Protein AF-A0A7C1CAB8-F1 (afdb_monomer)

Structure (mmCIF, N/CA/C/O backbone):
data_AF-A0A7C1CAB8-F1
#
_entry.id   AF-A0A7C1CAB8-F1
#
loop_
_atom_site.group_PDB
_atom_site.id
_atom_site.type_symbol
_atom_site.label_atom_id
_atom_site.label_alt_id
_atom_site.label_comp_id
_atom_site.label_asym_id
_atom_site.label_entity_id
_atom_site.label_seq_id
_atom_site.pdbx_PDB_ins_code
_atom_site.Cartn_x
_atom_site.Cartn_y
_atom_site.Cartn_z
_atom_site.occupancy
_atom_site.B_iso_or_equiv
_atom_site.auth_seq_id
_atom_site.auth_comp_id
_atom_site.auth_asym_id
_atom_site.auth_atom_id
_atom_site.pdbx_PDB_model_num
ATOM 1 N N . ALA A 1 1 ? 2.918 -17.318 -2.483 1.00 76.25 1 ALA A N 1
ATOM 2 C CA . ALA A 1 1 ? 2.617 -16.860 -1.116 1.00 76.25 1 ALA A CA 1
ATOM 3 C C . ALA A 1 1 ? 1.820 -17.955 -0.439 1.00 76.25 1 ALA A C 1
ATOM 5 O O . ALA A 1 1 ? 0.889 -18.451 -1.062 1.00 76.25 1 ALA A O 1
ATOM 6 N N . ASP A 1 2 ? 2.195 -18.333 0.778 1.00 92.19 2 ASP A N 1
ATOM 7 C CA . ASP A 1 2 ? 1.541 -19.419 1.521 1.00 92.19 2 ASP A CA 1
ATOM 8 C C . ASP A 1 2 ? 0.184 -18.994 2.106 1.00 92.19 2 ASP A C 1
ATOM 10 O O . ASP A 1 2 ? -0.717 -19.813 2.256 1.00 92.19 2 ASP A O 1
ATOM 14 N N . ILE A 1 3 ? 0.007 -17.696 2.385 1.00 90.94 3 ILE A N 1
ATOM 15 C CA . ILE A 1 3 ? -1.253 -17.092 2.837 1.00 90.94 3 ILE A CA 1
ATOM 16 C C . ILE A 1 3 ? -1.539 -15.852 1.986 1.00 90.94 3 ILE A C 1
ATOM 18 O O . ILE A 1 3 ? -0.637 -15.063 1.696 1.00 90.94 3 ILE A O 1
ATOM 22 N N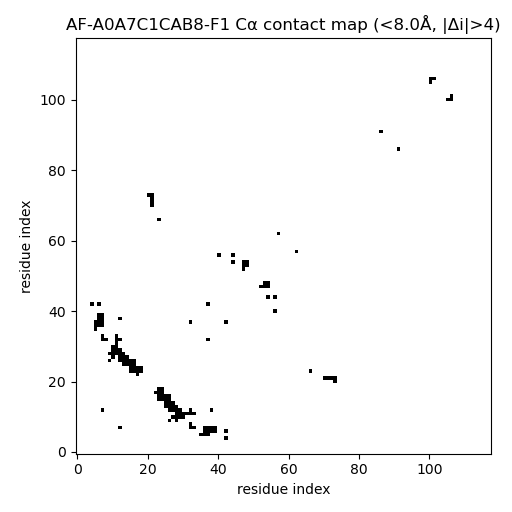 . VAL A 1 4 ? -2.805 -15.670 1.608 1.00 91.75 4 VAL A N 1
ATOM 23 C CA . VAL A 1 4 ? -3.285 -14.502 0.860 1.00 91.75 4 VAL A CA 1
ATOM 24 C C . VAL A 1 4 ? -4.345 -13.780 1.686 1.00 91.75 4 VAL A C 1
ATOM 26 O O . VAL A 1 4 ? -5.338 -14.380 2.090 1.00 91.75 4 VAL A O 1
ATOM 29 N N . LEU A 1 5 ? -4.134 -12.484 1.927 1.00 91.81 5 LEU A N 1
ATOM 30 C CA . LEU A 1 5 ? -5.070 -11.614 2.640 1.00 91.81 5 LEU A CA 1
ATOM 31 C C . LEU A 1 5 ? -5.627 -10.577 1.652 1.00 91.81 5 LEU A C 1
ATOM 33 O O . LEU A 1 5 ? -4.844 -9.777 1.136 1.00 91.81 5 LEU A O 1
ATOM 37 N N . PRO A 1 6 ? -6.941 -10.578 1.359 1.00 91.56 6 PRO A N 1
ATOM 38 C CA . PRO A 1 6 ? -7.520 -9.672 0.374 1.00 91.56 6 PRO A CA 1
ATOM 39 C C . PRO A 1 6 ? -7.509 -8.231 0.892 1.00 91.56 6 PRO A C 1
ATOM 41 O O . PRO A 1 6 ? -8.126 -7.920 1.918 1.00 91.56 6 PRO A O 1
ATOM 44 N N . SER A 1 7 ? -6.806 -7.354 0.177 1.00 92.19 7 SER A N 1
ATOM 45 C CA . SER A 1 7 ? -6.700 -5.933 0.497 1.00 92.19 7 SER A CA 1
ATOM 46 C C . SER A 1 7 ? -7.484 -5.062 -0.478 1.00 92.19 7 SER A C 1
ATOM 48 O O . SER A 1 7 ? -7.720 -5.430 -1.627 1.00 92.19 7 SER A O 1
ATOM 50 N N . THR A 1 8 ? -7.902 -3.893 0.001 1.00 91.38 8 THR A N 1
ATOM 51 C CA . THR A 1 8 ? -8.582 -2.892 -0.822 1.00 91.38 8 THR A CA 1
ATOM 52 C C . THR A 1 8 ? -7.634 -2.204 -1.804 1.00 91.38 8 THR A C 1
ATOM 54 O O . THR A 1 8 ? -6.479 -1.899 -1.491 1.00 91.38 8 THR A O 1
ATOM 57 N N . SER A 1 9 ? -8.156 -1.897 -2.987 1.00 89.44 9 SER A N 1
ATOM 58 C CA . SER A 1 9 ? -7.518 -1.056 -3.996 1.00 89.44 9 SER A CA 1
ATOM 59 C C . SER A 1 9 ? -7.541 0.427 -3.608 1.00 89.44 9 SER A C 1
ATOM 61 O O . SER A 1 9 ? -8.282 0.863 -2.722 1.00 89.44 9 SER A O 1
ATOM 63 N N . SER A 1 10 ? -6.764 1.242 -4.328 1.00 86.50 10 SER A N 1
ATOM 64 C CA . SER A 1 10 ? -6.674 2.695 -4.120 1.00 86.50 10 SER A CA 1
ATOM 65 C C . SER A 1 10 ? -8.003 3.443 -4.275 1.00 86.50 10 SER A C 1
ATOM 67 O O . SER A 1 10 ? -8.115 4.565 -3.792 1.00 86.50 10 SER A O 1
ATOM 69 N N . TYR A 1 11 ? -8.994 2.849 -4.945 1.00 88.44 11 TYR A N 1
ATOM 70 C CA . TYR A 1 11 ? -10.321 3.443 -5.134 1.00 88.44 11 TYR A CA 1
ATOM 71 C C . TYR A 1 11 ? -11.310 3.051 -4.030 1.00 88.44 11 TYR A C 1
ATOM 73 O O . TYR A 1 11 ? -12.294 3.752 -3.801 1.00 88.44 11 TYR A O 1
ATOM 81 N N . GLU A 1 12 ? -11.036 1.949 -3.332 1.00 89.38 12 GLU A N 1
ATOM 82 C CA . GLU A 1 12 ? -11.882 1.389 -2.272 1.00 89.38 12 GLU A CA 1
ATOM 83 C C . GLU A 1 12 ? -11.491 1.891 -0.877 1.00 89.38 12 GLU A C 1
ATOM 85 O O . GLU A 1 12 ? -12.247 1.745 0.084 1.00 89.38 12 GLU A O 1
ATOM 90 N N . THR A 1 13 ? -10.304 2.491 -0.742 1.00 88.44 13 THR A N 1
ATOM 91 C CA . THR A 1 13 ? -9.782 2.981 0.535 1.00 88.44 13 THR A CA 1
ATOM 92 C C . THR A 1 13 ? -9.586 4.490 0.539 1.00 88.44 13 THR A C 1
ATOM 94 O O . THR A 1 13 ? -9.021 5.073 -0.382 1.00 88.44 13 THR A O 1
ATOM 97 N N . GLY A 1 14 ? -9.981 5.122 1.644 1.00 87.38 14 GLY A N 1
ATOM 98 C CA . GLY A 1 14 ? -9.521 6.466 1.983 1.00 87.38 14 GLY A CA 1
ATOM 99 C C . GLY A 1 14 ? -8.128 6.402 2.611 1.00 87.38 14 GLY A C 1
ATOM 100 O O . GLY A 1 14 ? -7.826 5.475 3.367 1.00 87.38 14 GLY A O 1
ATOM 101 N N . GLY A 1 15 ? -7.264 7.370 2.308 1.00 85.38 15 GLY A N 1
ATOM 102 C CA . GLY A 1 15 ? -5.885 7.353 2.797 1.00 85.38 15 GLY A CA 1
ATOM 103 C C . GLY A 1 15 ? -5.085 8.604 2.466 1.00 85.38 15 GLY A C 1
ATOM 104 O O . GLY A 1 15 ? -5.614 9.609 1.998 1.00 85.38 15 GLY A O 1
ATOM 105 N N . THR A 1 16 ? -3.783 8.552 2.718 1.00 85.62 16 THR A N 1
ATOM 106 C CA . THR A 1 16 ? -2.850 9.623 2.357 1.00 85.62 16 THR A CA 1
ATOM 107 C C . THR A 1 16 ? -1.706 9.058 1.536 1.00 85.62 16 THR A C 1
ATOM 109 O O . THR A 1 16 ? -1.116 8.054 1.926 1.00 85.62 16 THR A O 1
ATOM 112 N N . VAL A 1 17 ? -1.373 9.722 0.434 1.00 86.50 17 VAL A N 1
ATOM 113 C CA . VAL A 1 17 ? -0.266 9.359 -0.458 1.00 86.50 17 VAL A CA 1
ATOM 114 C C . VAL A 1 17 ? 0.641 10.565 -0.640 1.00 86.50 17 VAL A C 1
ATOM 116 O O . VAL A 1 17 ? 0.176 11.703 -0.693 1.00 86.50 17 VAL A O 1
ATOM 119 N N . VAL A 1 18 ? 1.943 10.319 -0.737 1.00 83.38 18 VAL A N 1
ATOM 120 C CA . VAL A 1 18 ? 2.932 11.350 -1.053 1.00 83.38 18 VAL A CA 1
ATOM 121 C C . VAL A 1 18 ? 3.199 11.323 -2.557 1.00 83.38 18 VAL A C 1
ATOM 123 O O . VAL A 1 18 ? 3.529 10.285 -3.121 1.00 83.38 18 VAL A O 1
ATOM 126 N N . ASP A 1 19 ? 3.002 12.463 -3.214 1.00 81.75 19 ASP A N 1
ATOM 127 C CA . ASP A 1 19 ? 3.282 12.664 -4.638 1.00 81.75 19 ASP A CA 1
ATOM 128 C C . ASP A 1 19 ? 4.793 12.621 -4.915 1.00 81.75 19 ASP A C 1
ATOM 130 O O . ASP A 1 19 ? 5.598 12.853 -4.014 1.00 81.75 19 ASP A O 1
ATOM 134 N N . TYR A 1 20 ? 5.198 12.470 -6.177 1.00 79.00 20 TYR A N 1
ATOM 135 C CA . TYR A 1 20 ? 6.619 12.504 -6.570 1.00 79.00 20 TYR A CA 1
ATOM 136 C C . TYR A 1 20 ? 7.330 13.820 -6.194 1.00 79.00 20 TYR A C 1
ATOM 138 O O . TYR A 1 20 ? 8.547 13.861 -6.058 1.00 79.00 20 TYR A O 1
ATOM 146 N N . LYS A 1 21 ? 6.566 14.902 -5.992 1.00 75.81 21 LYS A N 1
ATOM 147 C CA . LYS A 1 21 ? 7.045 16.202 -5.482 1.00 75.81 21 LYS A CA 1
ATOM 148 C C . LYS A 1 21 ? 7.089 16.293 -3.949 1.00 75.81 21 LYS A C 1
ATOM 150 O O . LYS A 1 21 ? 7.096 17.395 -3.413 1.00 75.81 21 LYS A O 1
ATOM 155 N N . GLY A 1 22 ? 6.960 15.178 -3.233 1.00 73.44 22 GLY A N 1
ATOM 156 C CA . GLY A 1 22 ? 6.896 15.169 -1.768 1.00 73.44 22 GLY A CA 1
ATOM 157 C C . GLY A 1 22 ? 5.617 15.783 -1.181 1.00 73.44 22 GLY A C 1
ATOM 158 O O . GLY A 1 22 ? 5.550 16.054 0.015 1.00 73.44 22 GLY A O 1
ATOM 159 N N . ARG A 1 23 ? 4.582 16.034 -1.996 1.00 81.12 23 ARG A N 1
ATOM 160 C CA . ARG A 1 23 ? 3.331 16.663 -1.535 1.00 81.12 23 ARG A CA 1
ATOM 161 C C . ARG A 1 23 ? 2.374 15.618 -0.980 1.00 81.12 23 ARG A C 1
ATOM 163 O O . ARG A 1 23 ? 2.068 14.651 -1.672 1.00 81.12 23 ARG A O 1
ATOM 170 N N . LEU A 1 24 ? 1.840 15.854 0.215 1.00 82.44 24 LEU A N 1
ATOM 171 C CA . LEU A 1 24 ? 0.815 14.995 0.803 1.00 82.44 24 LEU A CA 1
ATOM 172 C C . LEU A 1 24 ? -0.536 15.224 0.112 1.00 82.44 24 LEU A C 1
ATOM 174 O O . LEU A 1 24 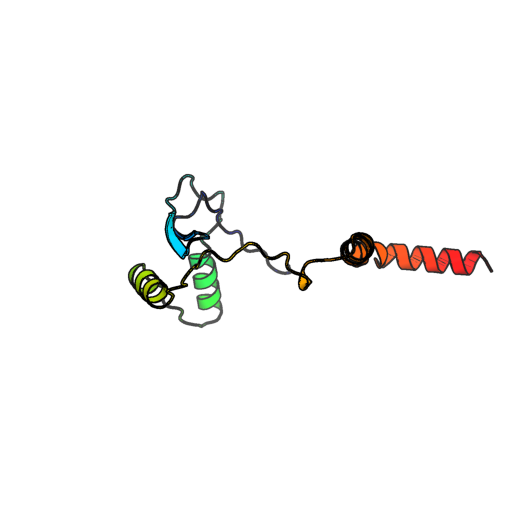? -1.078 16.328 0.140 1.00 82.44 24 LEU A O 1
ATOM 178 N N . LYS A 1 25 ? -1.091 14.171 -0.483 1.00 85.94 25 LYS A N 1
ATOM 179 C CA . LYS A 1 25 ? -2.439 14.134 -1.051 1.00 85.94 25 LYS A CA 1
ATOM 180 C C . LYS A 1 25 ? -3.316 13.218 -0.211 1.00 85.94 25 LYS A C 1
ATOM 182 O O . LYS A 1 25 ? -2.861 12.188 0.285 1.00 85.94 25 LYS A O 1
ATOM 187 N N . ARG A 1 26 ? -4.583 13.594 -0.064 1.00 86.19 26 ARG A N 1
ATOM 188 C CA . ARG A 1 26 ? -5.602 12.763 0.571 1.00 86.19 26 ARG A CA 1
ATOM 189 C C . ARG A 1 26 ? -6.400 12.053 -0.517 1.00 86.19 26 ARG A C 1
ATOM 191 O O . ARG A 1 26 ? -6.839 12.693 -1.467 1.00 86.19 26 ARG A O 1
ATOM 198 N N . LEU A 1 27 ? -6.532 10.743 -0.376 1.00 87.19 27 LEU A N 1
ATOM 199 C CA . LEU A 1 27 ? -7.392 9.902 -1.190 1.00 87.19 27 LEU A CA 1
ATOM 200 C C . LEU A 1 27 ? -8.727 9.753 -0.470 1.00 87.19 27 LEU A C 1
ATOM 202 O O . LEU A 1 27 ? -8.756 9.435 0.722 1.00 87.19 27 LEU A O 1
ATOM 206 N N . GLU A 1 28 ? -9.806 9.988 -1.202 1.00 88.50 28 GLU A N 1
ATOM 207 C CA . GLU A 1 28 ? -11.163 9.695 -0.760 1.00 88.50 28 GLU A CA 1
ATOM 208 C C . GLU A 1 28 ? -11.628 8.392 -1.404 1.00 88.50 28 GLU A C 1
ATOM 210 O O . GLU A 1 28 ? -11.232 8.058 -2.523 1.00 88.50 28 GLU A O 1
ATOM 215 N N . ARG A 1 29 ? -12.466 7.656 -0.677 1.00 90.56 29 ARG A N 1
ATOM 216 C CA . ARG A 1 29 ? -13.045 6.409 -1.169 1.00 90.56 29 ARG A CA 1
ATOM 217 C C . ARG A 1 29 ? -14.045 6.719 -2.284 1.00 90.56 29 ARG A C 1
ATOM 219 O O . ARG A 1 29 ? -14.979 7.485 -2.064 1.00 90.56 29 ARG A O 1
ATOM 226 N N . ALA A 1 30 ? -13.852 6.109 -3.449 1.00 90.44 30 ALA A N 1
ATOM 227 C CA . ALA A 1 30 ? -14.704 6.290 -4.623 1.00 90.44 30 ALA A CA 1
ATOM 228 C C . ALA A 1 30 ? -15.705 5.140 -4.810 1.00 90.44 30 ALA A C 1
ATOM 230 O O . ALA A 1 30 ? -16.828 5.372 -5.248 1.00 90.44 30 ALA A O 1
ATOM 231 N N . ILE A 1 31 ? -15.306 3.914 -4.467 1.00 91.50 31 ILE A N 1
ATOM 232 C CA . ILE A 1 31 ? -16.141 2.708 -4.542 1.00 91.50 31 ILE A CA 1
ATOM 233 C C . ILE A 1 31 ? -16.104 1.955 -3.212 1.00 91.50 31 ILE A C 1
ATOM 235 O O . ILE A 1 31 ? -15.185 2.135 -2.413 1.00 91.50 31 ILE A O 1
ATOM 239 N N . GLU A 1 32 ? -17.110 1.126 -2.947 1.00 88.62 32 GLU A N 1
ATOM 240 C CA . GLU A 1 32 ? -17.086 0.264 -1.765 1.00 88.62 32 GLU A CA 1
ATOM 241 C C . GLU A 1 32 ? -16.129 -0.921 -1.975 1.00 88.62 32 GLU A C 1
ATOM 243 O O . GLU A 1 32 ? -16.050 -1.435 -3.093 1.00 88.62 32 GLU A O 1
ATOM 248 N N . PRO A 1 33 ? -15.420 -1.368 -0.921 1.00 88.00 33 PRO A N 1
ATOM 249 C CA . PRO A 1 33 ? -14.595 -2.569 -0.958 1.00 88.00 33 PRO A CA 1
ATOM 250 C C . PRO A 1 33 ? -15.345 -3.779 -1.506 1.00 88.00 33 PRO A C 1
ATOM 252 O O . PRO A 1 33 ? -16.422 -4.128 -1.018 1.00 88.00 33 PRO A O 1
ATOM 255 N N . ILE A 1 34 ? -14.755 -4.453 -2.489 1.00 88.31 34 ILE A N 1
ATOM 256 C CA . ILE A 1 34 ? -15.358 -5.650 -3.058 1.00 88.31 34 ILE A CA 1
ATOM 257 C C . ILE A 1 34 ? -15.191 -6.855 -2.118 1.00 88.31 34 ILE A C 1
ATOM 259 O O . ILE A 1 34 ? -14.091 -7.192 -1.660 1.00 88.31 34 ILE A O 1
ATOM 263 N N . GLY A 1 35 ? -16.305 -7.530 -1.831 1.00 87.19 35 GLY A N 1
ATOM 264 C CA . GLY A 1 35 ? -16.336 -8.740 -1.008 1.00 87.19 35 GLY A CA 1
ATOM 265 C C . GLY A 1 35 ? -15.909 -8.508 0.447 1.00 87.19 35 GLY A C 1
ATOM 266 O O . GLY A 1 35 ? -16.390 -7.598 1.113 1.00 87.19 35 GLY A O 1
ATOM 267 N N . GLY A 1 36 ? -15.023 -9.371 0.955 1.00 84.25 36 GLY A N 1
ATOM 268 C CA . GLY A 1 36 ? -14.486 -9.314 2.324 1.00 84.25 36 GLY A CA 1
ATOM 269 C C . GLY A 1 36 ? -13.167 -8.546 2.457 1.00 84.25 36 GLY A C 1
ATOM 270 O O . GLY A 1 36 ? -12.461 -8.726 3.453 1.00 84.25 36 GLY A O 1
ATOM 271 N N . SER A 1 37 ? -12.802 -7.754 1.446 1.00 89.25 37 SER A N 1
ATOM 272 C CA . SER A 1 37 ? -11.523 -7.043 1.392 1.00 89.25 37 SER A CA 1
ATOM 273 C C . SER A 1 37 ? -11.452 -5.967 2.469 1.00 89.25 37 SER A C 1
ATOM 275 O O . SER A 1 37 ? -12.390 -5.192 2.662 1.00 89.25 37 SER A O 1
ATOM 277 N N . LYS A 1 38 ? -10.324 -5.906 3.177 1.00 89.56 38 LYS A N 1
ATOM 278 C CA . LYS A 1 38 ? -10.103 -4.938 4.261 1.00 89.56 38 LYS A CA 1
ATOM 279 C C . LYS A 1 38 ? -9.019 -3.943 3.891 1.00 89.56 38 LYS A C 1
ATOM 281 O O . LYS A 1 38 ? -8.171 -4.204 3.037 1.00 89.56 38 LYS A O 1
ATOM 286 N N . THR A 1 39 ? -9.014 -2.798 4.565 1.00 89.31 39 THR A N 1
ATOM 287 C CA . THR A 1 39 ? -7.916 -1.846 4.384 1.00 89.31 39 THR A CA 1
ATOM 288 C C . THR A 1 39 ? -6.614 -2.435 4.917 1.00 89.31 39 THR A C 1
ATOM 290 O O . THR A 1 39 ? -6.604 -3.154 5.917 1.00 89.31 39 THR A O 1
ATOM 293 N N . HIS A 1 40 ? -5.485 -2.092 4.293 1.00 89.31 40 HIS A N 1
ATOM 294 C CA . HIS A 1 40 ? -4.161 -2.560 4.727 1.00 89.31 40 HIS A CA 1
ATOM 295 C C . HIS A 1 40 ? -3.924 -2.338 6.231 1.00 89.31 40 HIS A C 1
ATOM 297 O O . HIS A 1 40 ? -3.392 -3.203 6.922 1.00 89.31 40 HIS A O 1
ATOM 303 N N . ARG A 1 41 ? -4.393 -1.204 6.766 1.00 85.19 41 ARG A N 1
ATOM 304 C CA . ARG A 1 41 ? -4.290 -0.878 8.193 1.00 85.19 41 ARG A CA 1
ATOM 305 C C . ARG A 1 41 ? -5.070 -1.851 9.079 1.00 85.19 41 ARG A C 1
ATOM 307 O O . ARG A 1 41 ? -4.588 -2.229 10.141 1.00 85.19 41 ARG A O 1
ATOM 314 N N . GLU A 1 42 ? -6.270 -2.245 8.669 1.00 87.62 42 GLU A N 1
ATOM 315 C CA . GLU A 1 42 ? -7.100 -3.198 9.412 1.00 87.62 42 GLU A CA 1
ATOM 316 C C . GLU A 1 42 ? -6.547 -4.616 9.341 1.00 87.62 42 GLU A C 1
ATOM 318 O O . GLU A 1 42 ? -6.580 -5.319 10.349 1.00 87.62 42 GLU A O 1
ATOM 323 N N . ILE A 1 43 ? -6.006 -5.013 8.185 1.00 90.56 43 ILE A N 1
ATOM 324 C CA . ILE A 1 43 ? -5.334 -6.305 8.015 1.00 90.56 43 ILE A CA 1
ATOM 325 C C . ILE A 1 43 ? -4.150 -6.390 8.975 1.00 90.56 43 ILE A C 1
ATOM 327 O O . ILE A 1 43 ? -4.081 -7.313 9.781 1.00 90.56 43 ILE A O 1
ATOM 331 N N . LEU A 1 44 ? -3.265 -5.390 8.963 1.00 89.44 44 LEU A N 1
ATOM 332 C CA . LEU A 1 44 ? -2.098 -5.366 9.847 1.00 89.44 44 LEU A CA 1
ATOM 333 C C . LEU A 1 44 ? -2.489 -5.307 11.326 1.00 89.44 44 LEU A C 1
ATOM 335 O O . LEU A 1 44 ? -1.866 -5.973 12.144 1.00 89.44 44 LEU A O 1
ATOM 339 N N . LYS A 1 45 ? -3.552 -4.573 11.677 1.00 88.38 45 LYS A N 1
ATOM 340 C CA . LYS A 1 45 ? -4.087 -4.565 13.046 1.00 88.38 45 LYS A CA 1
ATOM 341 C C . LYS A 1 45 ? -4.585 -5.950 13.468 1.00 88.38 45 LYS A C 1
ATOM 343 O O . LYS A 1 45 ? -4.325 -6.368 14.591 1.00 88.38 45 LYS A O 1
ATOM 348 N N . ALA A 1 46 ? -5.325 -6.637 12.598 1.00 89.25 46 ALA A N 1
ATOM 349 C CA . ALA A 1 46 ? -5.842 -7.971 12.880 1.00 89.25 46 ALA A CA 1
ATOM 350 C C . ALA A 1 46 ? -4.698 -8.976 13.052 1.00 89.25 46 ALA A C 1
ATOM 352 O O . ALA A 1 46 ? -4.682 -9.708 14.033 1.00 89.25 46 ALA A O 1
ATOM 353 N N . VAL A 1 47 ? -3.700 -8.933 12.166 1.00 90.50 47 VAL A N 1
ATOM 354 C CA . VAL A 1 47 ? -2.498 -9.770 12.270 1.00 90.50 47 VAL A CA 1
ATOM 355 C C . VAL A 1 47 ? -1.741 -9.481 13.567 1.00 90.50 47 VAL A C 1
ATOM 357 O O . VAL A 1 47 ? -1.439 -10.407 14.309 1.00 90.50 47 VAL A O 1
ATOM 360 N N . ALA A 1 48 ? -1.496 -8.210 13.898 1.00 89.56 48 ALA A N 1
ATOM 361 C CA . ALA A 1 48 ? -0.802 -7.841 15.132 1.00 89.56 48 ALA A CA 1
ATOM 362 C C . ALA A 1 48 ? -1.545 -8.328 16.387 1.00 89.56 48 ALA A C 1
ATOM 364 O O . ALA A 1 48 ? -0.916 -8.824 17.322 1.00 89.56 48 ALA A O 1
ATOM 365 N N . LYS A 1 49 ? -2.884 -8.252 16.380 1.00 88.94 49 LYS A N 1
ATOM 366 C CA . LYS A 1 49 ? -3.729 -8.778 17.457 1.00 88.94 49 LYS A CA 1
ATOM 367 C C . LYS A 1 49 ? -3.562 -10.291 17.625 1.00 88.94 49 LYS A C 1
ATOM 369 O O . LYS A 1 49 ? -3.379 -10.736 18.753 1.00 88.94 49 LYS A O 1
ATOM 374 N N . GLU A 1 50 ? -3.595 -11.057 16.536 1.00 90.19 50 GLU A N 1
ATOM 375 C CA . GLU A 1 50 ? -3.380 -12.514 16.577 1.00 90.19 50 GLU A CA 1
ATOM 376 C C . GLU A 1 50 ? -1.950 -12.877 17.003 1.00 90.19 50 GLU A C 1
ATOM 378 O O . GLU A 1 50 ? -1.732 -13.867 17.693 1.00 90.19 50 GLU A O 1
ATOM 383 N N . MET A 1 51 ? -0.969 -12.033 16.677 1.00 89.56 51 MET A N 1
ATOM 384 C CA . MET A 1 51 ? 0.418 -12.176 17.133 1.00 89.56 51 MET A CA 1
ATOM 385 C C . MET A 1 51 ? 0.640 -11.731 18.590 1.00 89.56 51 MET A C 1
ATOM 387 O O . MET A 1 51 ? 1.777 -11.726 19.060 1.00 89.56 51 MET A O 1
ATOM 391 N N . GLY A 1 52 ? -0.403 -11.295 19.306 1.00 88.19 52 GLY A N 1
ATOM 392 C CA . GLY A 1 52 ? -0.295 -10.806 20.685 1.00 88.19 52 GLY A CA 1
ATOM 393 C C . GLY A 1 52 ? 0.450 -9.473 20.828 1.00 88.19 52 GLY A C 1
ATOM 394 O O . GLY A 1 52 ? 0.773 -9.060 21.940 1.00 88.19 52 GLY A O 1
ATOM 395 N N . THR A 1 53 ? 0.721 -8.775 19.722 1.00 80.00 53 THR A N 1
ATOM 396 C CA . THR A 1 53 ? 1.376 -7.465 19.730 1.00 80.00 53 THR A CA 1
ATOM 397 C C . THR A 1 53 ? 0.302 -6.379 19.714 1.00 80.00 53 THR A C 1
ATOM 399 O O . THR A 1 53 ? -0.402 -6.185 18.723 1.00 80.00 53 THR A O 1
ATOM 402 N N . GLY A 1 54 ? 0.148 -5.661 20.829 1.00 69.56 54 GLY A N 1
ATOM 403 C CA . GLY A 1 54 ? -0.790 -4.542 20.945 1.00 69.56 54 GLY A CA 1
ATOM 404 C C . GLY A 1 54 ? -0.354 -3.361 20.080 1.00 69.56 54 GLY A C 1
ATOM 405 O O . GLY A 1 54 ? 0.382 -2.494 20.539 1.00 69.56 54 GLY A O 1
ATOM 406 N N . MET A 1 55 ? -0.780 -3.334 18.817 1.00 71.75 55 MET A N 1
ATOM 407 C CA . MET A 1 55 ? -0.461 -2.242 17.900 1.00 71.75 55 MET A CA 1
ATOM 408 C C . MET A 1 55 ? -1.563 -1.180 17.944 1.00 71.75 55 MET A C 1
ATOM 410 O O . MET A 1 55 ? -2.692 -1.407 17.496 1.00 71.75 55 MET A O 1
ATOM 414 N N . GLU A 1 56 ? -1.227 -0.009 18.482 1.00 72.19 56 GLU A N 1
ATOM 415 C CA . GLU A 1 56 ? -2.121 1.143 18.470 1.00 72.19 56 GLU A CA 1
ATOM 416 C C . GLU A 1 56 ? -2.318 1.661 17.045 1.00 72.19 56 GLU A C 1
ATOM 418 O O . GLU A 1 56 ? -1.396 1.744 16.228 1.00 72.19 56 GLU A O 1
ATOM 423 N N . VAL A 1 57 ? -3.562 2.006 16.725 1.00 68.56 57 VAL A N 1
ATOM 424 C CA . VAL A 1 57 ? -3.916 2.449 15.380 1.00 68.56 57 VAL A CA 1
ATOM 425 C C . VAL A 1 57 ? -3.467 3.895 15.199 1.00 68.56 57 VAL A C 1
ATOM 427 O O . VAL A 1 57 ? -4.023 4.798 15.825 1.00 68.56 57 VAL A O 1
ATOM 430 N N . ALA A 1 58 ? -2.516 4.119 14.288 1.00 69.88 58 ALA A N 1
ATOM 431 C CA . ALA A 1 58 ? -2.053 5.459 13.940 1.00 69.88 58 ALA A CA 1
ATOM 432 C C . ALA A 1 58 ? -3.232 6.371 13.552 1.00 69.88 58 ALA A C 1
ATOM 434 O O . ALA A 1 58 ? -4.063 6.030 12.693 1.00 69.88 58 ALA A O 1
ATOM 435 N N . LYS A 1 59 ? -3.303 7.538 14.199 1.00 74.81 59 LYS A N 1
ATOM 436 C CA . LYS A 1 59 ? -4.292 8.582 13.927 1.00 74.81 59 LYS A CA 1
ATOM 437 C C . LYS A 1 59 ? -3.782 9.494 12.814 1.00 74.81 59 LYS A C 1
ATOM 439 O O . LYS A 1 59 ? -2.588 9.605 12.552 1.00 74.81 59 LYS A O 1
ATOM 444 N N . THR A 1 60 ? -4.688 10.236 12.185 1.00 68.75 60 THR A N 1
ATOM 445 C CA . THR A 1 60 ? -4.339 11.260 11.181 1.00 68.75 60 THR A CA 1
ATOM 446 C C . THR A 1 60 ? -3.379 12.328 11.719 1.00 68.75 60 THR A C 1
ATOM 448 O O . THR A 1 60 ? -2.605 12.897 10.951 1.00 68.75 60 THR A O 1
ATOM 451 N N . ALA A 1 61 ? -3.389 12.587 13.030 1.00 70.44 61 ALA A N 1
ATOM 452 C CA . ALA A 1 61 ? -2.423 13.467 13.687 1.00 70.44 61 ALA A CA 1
ATOM 453 C C . ALA A 1 61 ? -0.991 12.901 13.659 1.00 70.44 61 ALA A C 1
ATOM 455 O O . ALA A 1 61 ? -0.043 13.655 13.439 1.00 70.44 61 ALA A O 1
ATOM 456 N N . ASP A 1 62 ? -0.837 11.585 13.810 1.00 74.06 62 ASP A N 1
ATOM 457 C CA . ASP A 1 62 ? 0.464 10.909 13.784 1.00 74.06 62 ASP A CA 1
ATOM 458 C C . ASP A 1 62 ? 1.046 10.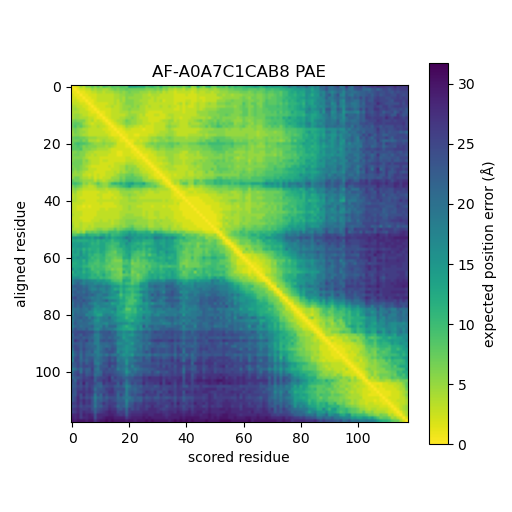919 12.369 1.00 74.06 62 ASP A C 1
ATOM 460 O O . ASP A 1 62 ? 2.233 11.177 12.186 1.00 74.06 62 ASP A O 1
ATOM 464 N N . VAL A 1 63 ? 0.185 10.774 11.355 1.00 72.38 63 VAL A N 1
ATOM 465 C CA . VAL A 1 63 ? 0.571 10.925 9.943 1.00 72.38 63 VAL A CA 1
ATOM 466 C C . VAL A 1 63 ? 1.084 12.338 9.666 1.00 72.38 63 VAL A C 1
ATOM 468 O O . VAL A 1 63 ? 2.133 12.499 9.051 1.00 72.38 63 VAL A O 1
ATOM 471 N N . LYS A 1 64 ? 0.398 13.383 10.154 1.00 71.31 64 LYS A N 1
ATOM 472 C CA . LYS A 1 64 ? 0.868 14.771 9.993 1.00 71.31 64 LYS A CA 1
ATOM 473 C C . LYS A 1 64 ? 2.217 15.008 10.675 1.00 71.31 64 LYS A C 1
ATOM 475 O O . LYS A 1 64 ? 3.071 15.664 10.084 1.00 71.31 64 LYS A O 1
A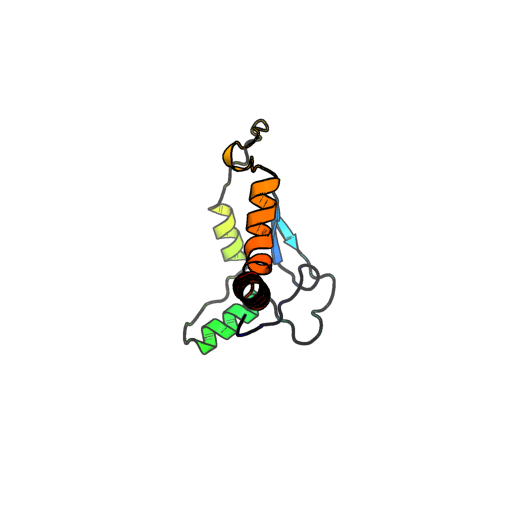TOM 480 N N . LYS A 1 65 ? 2.424 14.460 11.879 1.00 75.88 65 LYS A N 1
ATOM 481 C CA . LYS A 1 65 ? 3.717 14.523 12.579 1.00 75.88 65 LYS A CA 1
ATOM 482 C C . LYS A 1 65 ? 4.819 13.827 11.778 1.00 75.88 65 LYS A C 1
ATOM 484 O O . LYS A 1 65 ? 5.858 14.438 11.539 1.00 75.88 65 LYS A O 1
ATOM 489 N N . ALA A 1 66 ? 4.569 12.612 11.293 1.00 73.31 66 ALA A N 1
ATOM 490 C CA . ALA A 1 66 ? 5.522 11.865 10.473 1.00 73.31 66 ALA A CA 1
ATOM 491 C C . ALA A 1 66 ? 5.887 12.618 9.182 1.00 73.31 66 ALA A C 1
ATOM 493 O O . ALA A 1 66 ? 7.061 12.755 8.857 1.00 73.31 66 ALA A O 1
ATOM 494 N N . VAL A 1 67 ? 4.896 13.195 8.496 1.00 69.56 67 VAL A N 1
ATOM 495 C CA . VAL A 1 67 ? 5.113 14.001 7.283 1.00 69.56 67 VAL A CA 1
ATOM 496 C C . VAL A 1 67 ? 5.897 15.278 7.587 1.00 69.56 67 VAL A C 1
ATOM 498 O O . VAL A 1 67 ? 6.779 15.645 6.818 1.00 69.56 67 VAL A O 1
ATOM 501 N N . SER A 1 68 ? 5.630 15.948 8.713 1.00 67.38 68 SER A N 1
ATOM 502 C CA . SER A 1 68 ? 6.383 17.149 9.101 1.00 67.38 68 SER A CA 1
ATOM 503 C C . SER A 1 68 ? 7.857 16.865 9.412 1.00 67.38 68 SER A C 1
ATOM 505 O O . SER A 1 68 ? 8.700 17.722 9.157 1.00 67.38 68 SER A O 1
ATOM 507 N N . GLY A 1 69 ? 8.170 15.659 9.901 1.00 67.50 69 GLY A N 1
ATOM 508 C CA . GLY A 1 69 ? 9.544 15.194 10.096 1.00 67.50 69 GLY A CA 1
ATOM 509 C C . GLY A 1 69 ? 10.239 14.777 8.796 1.00 67.50 69 GLY A C 1
ATOM 510 O O . GLY A 1 69 ? 11.463 14.794 8.727 1.00 67.50 69 GLY A O 1
ATOM 511 N N . PHE A 1 70 ? 9.476 14.454 7.749 1.00 63.28 70 PHE A N 1
ATOM 512 C CA . PHE A 1 70 ? 9.984 13.969 6.467 1.00 63.28 70 PHE A CA 1
ATOM 513 C C . PHE A 1 70 ? 9.934 15.071 5.397 1.00 63.28 70 PHE A C 1
ATOM 515 O O . PHE A 1 70 ? 9.220 14.987 4.396 1.00 63.28 70 PHE A O 1
ATOM 522 N N . ARG A 1 71 ? 10.696 16.151 5.605 1.00 59.62 71 ARG A N 1
ATOM 523 C CA . ARG A 1 71 ? 10.927 17.164 4.565 1.00 59.62 71 ARG A CA 1
ATOM 524 C C . ARG A 1 71 ? 11.959 16.647 3.566 1.00 59.62 71 ARG A C 1
ATOM 526 O O . ARG A 1 71 ? 13.151 16.892 3.707 1.00 59.62 71 ARG A O 1
ATOM 533 N N . VAL A 1 72 ? 11.493 15.940 2.540 1.00 65.06 72 VAL A N 1
ATOM 534 C CA . VAL A 1 72 ? 12.318 15.666 1.359 1.00 65.06 72 VAL A CA 1
ATOM 535 C C . VAL A 1 72 ? 12.390 16.956 0.550 1.00 65.06 72 VAL A C 1
ATOM 537 O O . VAL A 1 72 ? 11.401 17.366 -0.057 1.00 65.06 72 VAL A O 1
ATOM 540 N N . GLU A 1 73 ? 13.549 17.615 0.544 1.00 61.22 73 GLU A N 1
ATOM 541 C CA . GLU A 1 73 ? 13.835 18.643 -0.455 1.00 61.22 73 GLU A CA 1
ATOM 542 C C . GLU A 1 73 ? 13.921 17.960 -1.823 1.00 61.22 73 GLU A C 1
ATOM 544 O O . GLU A 1 73 ? 14.983 17.509 -2.249 1.00 61.22 73 GLU A O 1
ATOM 549 N N . THR A 1 74 ? 12.797 17.857 -2.532 1.00 61.00 74 THR A N 1
ATOM 550 C CA . THR A 1 74 ? 12.813 17.475 -3.945 1.00 61.00 74 THR A CA 1
ATOM 551 C C . THR A 1 74 ? 13.389 18.645 -4.735 1.00 61.00 74 THR A C 1
ATOM 553 O O . THR A 1 74 ? 12.651 19.475 -5.268 1.00 61.00 74 THR A O 1
ATOM 556 N N . ARG A 1 75 ? 14.719 18.762 -4.764 1.00 66.06 75 ARG A N 1
ATOM 557 C CA . ARG A 1 75 ? 15.401 19.647 -5.705 1.00 66.06 75 ARG A CA 1
ATOM 558 C C . ARG A 1 75 ? 15.226 19.044 -7.088 1.00 66.06 75 ARG A C 1
ATOM 560 O O . ARG A 1 75 ? 15.486 17.859 -7.283 1.00 66.06 75 ARG A O 1
ATOM 567 N N . ALA A 1 76 ? 14.760 19.850 -8.034 1.00 67.81 76 ALA A N 1
ATOM 568 C CA . ALA A 1 76 ? 14.815 19.469 -9.433 1.00 67.81 76 ALA A CA 1
ATOM 569 C C . ALA A 1 76 ? 16.298 19.324 -9.798 1.00 67.81 76 ALA A C 1
ATOM 571 O O . ALA A 1 76 ? 17.018 20.317 -9.882 1.00 67.81 76 ALA A O 1
ATOM 572 N N . SER A 1 77 ? 16.772 18.088 -9.910 1.00 69.25 77 SER A N 1
ATOM 573 C CA . SER A 1 77 ? 18.085 17.787 -10.458 1.00 69.25 77 SER A CA 1
ATOM 574 C C . SER A 1 77 ? 17.970 17.639 -11.968 1.00 69.25 77 SER A C 1
ATOM 576 O O . SER A 1 77 ? 16.932 17.233 -12.497 1.00 69.25 77 SER A O 1
ATOM 578 N N . GLU A 1 78 ? 19.045 17.972 -12.675 1.00 82.25 78 GLU A N 1
ATOM 579 C CA . GLU A 1 78 ? 19.159 17.619 -14.084 1.00 82.25 78 GLU A CA 1
ATOM 580 C C . GLU A 1 78 ? 19.019 16.106 -14.233 1.00 82.25 78 GLU A C 1
ATOM 582 O O . GLU A 1 78 ? 19.590 15.330 -13.455 1.00 82.25 78 GLU A O 1
ATOM 587 N N . PHE A 1 79 ? 18.250 15.686 -15.235 1.00 81.00 79 PHE A N 1
ATOM 588 C CA . PHE A 1 79 ? 18.144 14.280 -15.574 1.00 81.00 79 PHE A CA 1
ATOM 589 C C . PHE A 1 79 ? 19.536 13.757 -15.938 1.00 81.00 79 PHE A C 1
ATOM 591 O O . PHE A 1 79 ? 20.112 14.138 -16.955 1.00 81.00 79 PHE A O 1
ATOM 598 N N . ARG A 1 80 ? 20.077 12.872 -15.101 1.00 82.12 80 ARG A N 1
ATOM 599 C CA . ARG A 1 80 ? 21.292 12.116 -15.395 1.00 82.12 80 ARG A CA 1
ATOM 600 C C . ARG A 1 80 ? 20.890 10.679 -15.639 1.00 82.12 80 ARG A C 1
ATOM 602 O O . ARG A 1 80 ? 20.247 10.065 -14.783 1.00 82.12 80 ARG A O 1
ATOM 609 N N . LYS A 1 81 ? 21.260 10.152 -16.808 1.00 80.69 81 LYS A N 1
ATOM 610 C CA . LYS A 1 81 ? 21.102 8.728 -17.084 1.00 80.69 81 LYS A CA 1
ATOM 611 C C . LYS A 1 81 ? 21.855 7.971 -15.992 1.00 80.69 81 LYS A C 1
ATOM 613 O O . LYS A 1 81 ? 23.032 8.213 -15.747 1.00 80.69 81 LYS A O 1
ATOM 618 N N . ARG A 1 82 ? 21.125 7.124 -15.279 1.00 81.06 82 ARG A N 1
ATOM 619 C CA . ARG A 1 82 ? 21.667 6.302 -14.207 1.00 81.06 82 ARG A CA 1
ATOM 620 C C . ARG A 1 82 ? 22.427 5.146 -14.829 1.00 81.06 82 ARG A C 1
ATOM 622 O O . ARG A 1 82 ? 21.801 4.250 -15.383 1.00 81.06 82 ARG A O 1
ATOM 629 N N . GLU A 1 83 ? 23.754 5.207 -14.764 1.00 83.00 83 GLU A N 1
ATOM 630 C CA . GLU A 1 83 ? 24.658 4.180 -15.301 1.00 83.00 83 GLU A CA 1
ATOM 631 C C . GLU A 1 83 ? 24.381 2.797 -14.686 1.00 83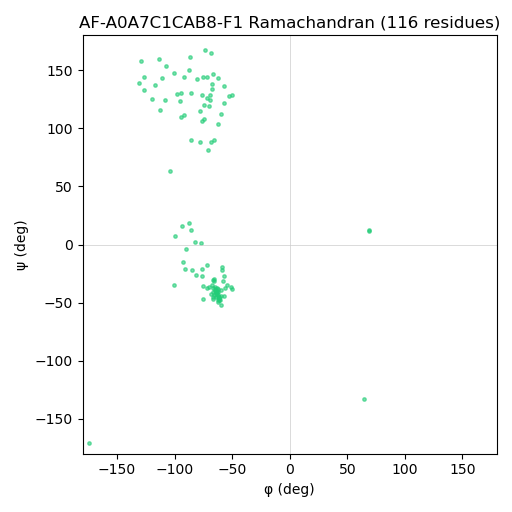.00 83 GLU A C 1
ATOM 633 O O . GLU A 1 83 ? 24.472 1.781 -15.363 1.00 83.00 83 GLU A O 1
ATOM 638 N N . ASP A 1 84 ? 23.926 2.756 -13.433 1.00 78.50 84 ASP A N 1
ATOM 639 C CA . ASP A 1 84 ? 23.548 1.534 -12.718 1.00 78.50 84 ASP A CA 1
ATOM 640 C C . ASP A 1 84 ? 22.240 0.891 -13.212 1.00 78.50 84 ASP A C 1
ATOM 642 O O . ASP A 1 84 ? 21.984 -0.281 -12.953 1.00 78.50 84 ASP A O 1
ATOM 646 N N . LEU A 1 85 ? 21.413 1.645 -13.940 1.00 73.62 85 LEU A N 1
ATOM 647 C CA . LEU A 1 85 ? 20.190 1.150 -14.576 1.00 73.62 85 LEU A CA 1
ATOM 648 C C . LEU A 1 85 ? 20.400 0.851 -16.067 1.00 73.62 85 LEU A C 1
ATOM 650 O O . LEU A 1 85 ? 19.439 0.559 -16.780 1.00 73.62 85 LEU A O 1
ATOM 654 N N . ILE A 1 86 ? 21.640 0.928 -16.558 1.00 78.31 86 ILE A N 1
ATOM 655 C CA . ILE A 1 86 ? 21.992 0.539 -17.923 1.00 78.31 86 ILE A CA 1
ATOM 656 C C . ILE A 1 86 ? 22.270 -0.960 -17.932 1.00 78.31 86 ILE A C 1
ATOM 658 O O . ILE A 1 86 ? 23.395 -1.410 -17.748 1.00 78.31 86 ILE A O 1
ATOM 662 N N . PHE A 1 87 ? 21.225 -1.744 -18.163 1.00 77.62 87 PHE A N 1
ATOM 663 C CA . PHE A 1 87 ? 21.350 -3.176 -18.408 1.00 77.62 87 PHE A CA 1
ATOM 664 C C . PHE A 1 87 ? 21.468 -3.454 -19.908 1.00 77.62 87 PHE A C 1
ATOM 666 O O . PHE A 1 87 ? 20.827 -2.802 -20.738 1.00 77.62 87 PHE A O 1
ATOM 673 N N . LYS A 1 88 ? 22.266 -4.461 -20.270 1.00 82.75 88 LYS A N 1
ATOM 674 C CA . LYS A 1 88 ? 22.226 -5.019 -21.622 1.00 82.75 88 LYS A CA 1
ATOM 675 C C . LYS A 1 88 ? 20.925 -5.819 -21.767 1.00 82.75 88 LYS A C 1
ATOM 677 O O . LYS A 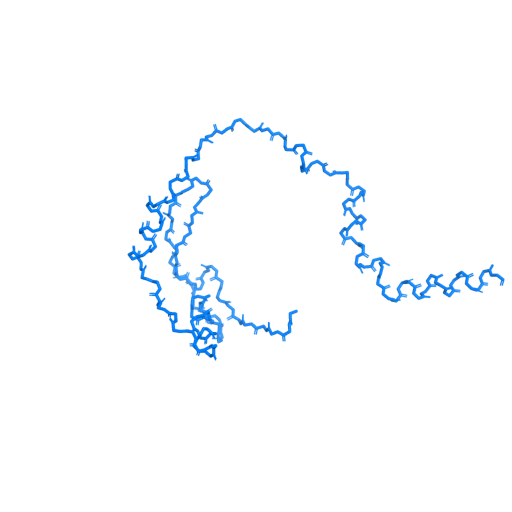1 88 ? 20.688 -6.716 -20.958 1.00 82.75 88 LYS A O 1
ATOM 682 N N . PRO A 1 89 ? 20.088 -5.549 -22.785 1.00 80.69 89 PRO A N 1
ATOM 683 C CA . PRO A 1 89 ? 18.800 -6.226 -22.940 1.00 80.69 89 PRO A CA 1
ATOM 684 C C . PRO A 1 89 ? 18.890 -7.758 -22.953 1.00 80.69 89 PRO A C 1
ATOM 686 O O . PRO A 1 89 ? 18.007 -8.415 -22.412 1.00 80.69 89 PRO A O 1
ATOM 689 N N . GLY A 1 90 ? 19.966 -8.324 -23.516 1.00 80.81 90 GLY A N 1
ATOM 690 C CA . GLY A 1 90 ? 20.195 -9.773 -23.532 1.00 80.81 90 GLY A CA 1
ATOM 691 C C . GLY A 1 90 ? 20.341 -10.377 -22.132 1.00 80.81 90 GLY A C 1
ATOM 692 O O . GLY A 1 90 ? 19.617 -11.308 -21.797 1.00 80.81 90 GLY A O 1
ATOM 693 N N . GLU A 1 91 ? 21.194 -9.790 -21.289 1.00 80.81 91 GLU A N 1
ATOM 694 C CA . GLU A 1 91 ? 21.423 -10.243 -19.905 1.00 80.81 91 GLU A CA 1
ATOM 695 C C . GLU A 1 91 ? 20.159 -10.076 -19.044 1.00 80.81 91 GLU A C 1
ATOM 697 O O . GLU A 1 91 ? 19.824 -10.925 -18.215 1.00 80.81 91 GLU A O 1
ATOM 702 N N . PHE A 1 92 ? 19.396 -9.003 -19.278 1.00 82.00 92 PHE A N 1
ATOM 703 C CA . PHE A 1 92 ? 18.119 -8.801 -18.599 1.00 82.00 92 PHE A CA 1
ATOM 704 C C . PHE A 1 92 ? 17.084 -9.855 -19.004 1.00 82.00 92 PHE A C 1
ATOM 706 O O . PHE A 1 92 ? 16.460 -10.450 -18.131 1.00 82.00 92 PHE A O 1
ATOM 713 N N . MET A 1 93 ? 16.922 -10.129 -20.303 1.00 81.25 93 MET A N 1
ATOM 714 C CA . MET A 1 93 ? 15.987 -11.154 -20.777 1.00 81.25 93 MET A CA 1
ATOM 715 C C . MET A 1 93 ? 16.359 -12.547 -20.271 1.00 81.25 93 MET A C 1
ATOM 717 O O . MET A 1 93 ? 15.473 -13.318 -19.912 1.00 81.25 93 MET A O 1
ATOM 721 N N . GLU A 1 94 ? 17.649 -12.868 -20.207 1.00 80.06 94 GLU A N 1
ATOM 722 C CA . GLU A 1 94 ? 18.122 -14.136 -19.658 1.00 80.06 94 GLU A CA 1
ATOM 723 C C . GLU A 1 94 ? 17.848 -14.235 -18.153 1.00 80.06 94 GLU A C 1
ATOM 725 O O . GLU A 1 94 ? 17.297 -15.236 -17.702 1.00 80.06 94 GLU A O 1
ATOM 730 N N . SER A 1 95 ? 18.122 -13.181 -17.374 1.00 82.06 95 SER A N 1
ATOM 731 C CA . SER A 1 95 ? 17.836 -13.183 -15.932 1.00 82.06 95 SER A CA 1
ATOM 732 C C . SER A 1 95 ? 16.334 -13.218 -15.624 1.00 82.06 95 SER A C 1
ATOM 734 O O . SER A 1 95 ? 15.910 -13.989 -14.762 1.00 82.06 95 SER A O 1
ATOM 736 N N . ALA A 1 96 ? 15.512 -12.468 -16.362 1.00 82.19 96 ALA A N 1
ATOM 737 C CA . ALA A 1 96 ? 14.061 -12.454 -16.201 1.00 82.19 96 ALA A CA 1
ATOM 738 C C . ALA A 1 96 ? 13.436 -13.815 -16.541 1.00 82.19 96 ALA A C 1
ATOM 740 O O . ALA A 1 96 ? 12.528 -14.273 -15.849 1.00 82.19 96 ALA A O 1
ATOM 741 N N . ASN A 1 97 ? 13.956 -14.487 -17.570 1.00 82.19 97 ASN A N 1
ATOM 742 C CA . ASN A 1 97 ? 13.478 -15.801 -17.993 1.00 82.19 97 ASN A CA 1
ATOM 743 C C . ASN A 1 97 ? 14.210 -16.964 -17.311 1.00 82.19 97 ASN A C 1
ATOM 745 O O . ASN A 1 97 ? 13.819 -18.112 -17.511 1.00 82.19 97 ASN A O 1
ATOM 749 N N . SER A 1 98 ? 15.232 -16.704 -16.491 1.00 80.62 98 SER A N 1
ATOM 750 C CA . SER A 1 98 ? 16.071 -17.738 -15.870 1.00 80.62 98 SER A CA 1
ATOM 751 C C . SER A 1 98 ? 15.264 -18.745 -15.055 1.00 80.62 98 SER A C 1
ATOM 753 O O . SER A 1 98 ? 15.543 -19.936 -15.105 1.00 80.62 98 SER A O 1
ATOM 755 N N . VAL A 1 99 ? 14.215 -18.298 -14.362 1.00 76.44 99 VAL A N 1
ATOM 756 C CA . VAL A 1 99 ? 13.323 -19.164 -13.574 1.00 76.44 99 VAL A CA 1
ATOM 757 C C . VAL A 1 99 ? 12.507 -20.099 -14.473 1.00 76.44 99 VAL A C 1
ATOM 759 O O . VAL A 1 99 ? 12.252 -21.243 -14.106 1.00 76.44 99 VAL A O 1
ATOM 762 N N . MET A 1 100 ? 12.121 -19.634 -15.664 1.00 76.12 100 MET A N 1
ATOM 763 C CA . MET A 1 100 ? 11.418 -20.449 -16.654 1.00 76.12 100 MET A CA 1
ATOM 764 C C . MET A 1 100 ? 12.379 -21.424 -17.344 1.00 76.12 100 MET A C 1
ATOM 766 O O . MET A 1 100 ? 12.069 -22.606 -17.448 1.00 76.12 100 MET A O 1
ATOM 770 N N . ILE A 1 101 ? 13.548 -20.940 -17.777 1.00 74.31 101 ILE A N 1
ATOM 771 C CA . ILE A 1 101 ? 14.570 -21.722 -18.491 1.00 74.31 101 ILE A CA 1
ATOM 772 C C . ILE A 1 101 ? 15.162 -22.810 -17.583 1.00 74.31 101 ILE A C 1
ATOM 774 O O . ILE A 1 101 ? 15.282 -23.958 -18.002 1.00 74.31 101 ILE A O 1
ATOM 778 N N . ASN A 1 102 ? 15.455 -22.479 -16.323 1.00 74.06 102 ASN A N 1
ATOM 779 C CA . ASN A 1 102 ? 15.973 -23.414 -15.318 1.00 74.06 102 ASN A CA 1
ATOM 780 C C . ASN A 1 102 ? 14.857 -24.155 -14.561 1.00 74.06 102 ASN A C 1
ATOM 782 O O . ASN A 1 102 ? 15.086 -24.698 -13.480 1.00 74.06 102 ASN A O 1
ATOM 786 N N . GLY A 1 103 ? 13.637 -24.181 -15.101 1.00 80.81 103 GLY A N 1
ATOM 787 C CA . GLY A 1 103 ? 12.561 -24.991 -14.550 1.00 80.81 103 GLY A CA 1
ATOM 788 C C . GLY A 1 103 ? 12.910 -26.482 -14.600 1.00 80.81 103 GLY A C 1
ATOM 789 O O . GLY A 1 103 ? 13.483 -26.969 -15.577 1.00 80.81 103 GLY A O 1
ATOM 790 N N . SER A 1 104 ? 12.507 -27.228 -13.568 1.00 75.06 104 SER A N 1
ATOM 791 C CA . SER A 1 104 ? 12.804 -28.663 -13.406 1.00 75.06 104 SER A CA 1
ATOM 792 C C . SER A 1 104 ? 12.468 -29.508 -14.642 1.00 75.06 104 SER A C 1
ATOM 794 O O . SER A 1 104 ? 13.217 -30.414 -14.994 1.00 75.06 104 SER A O 1
ATOM 796 N N . ARG A 1 105 ? 11.381 -29.177 -15.352 1.00 79.25 10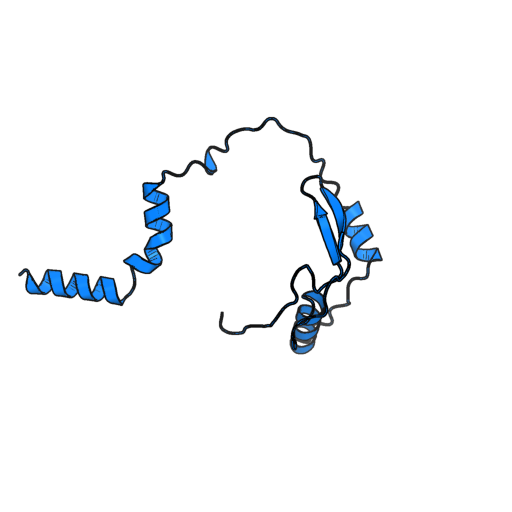5 ARG A N 1
ATOM 797 C CA . ARG A 1 105 ? 10.956 -29.874 -16.575 1.00 79.25 105 ARG A CA 1
ATOM 798 C C . ARG A 1 105 ? 11.902 -29.668 -17.763 1.00 79.25 105 ARG A C 1
ATOM 800 O O . ARG A 1 105 ? 12.146 -30.618 -18.497 1.00 79.25 105 ARG A O 1
ATOM 807 N N . LEU A 1 106 ? 12.395 -28.449 -17.986 1.00 79.69 106 LEU A N 1
ATOM 808 C CA . LEU A 1 106 ? 13.287 -28.158 -19.117 1.00 79.69 106 LEU A CA 1
ATOM 809 C C . LEU A 1 106 ? 14.698 -28.688 -18.860 1.00 79.69 106 LEU A C 1
ATOM 811 O O . LEU A 1 106 ? 15.326 -29.207 -19.779 1.00 79.69 106 LEU A O 1
ATOM 815 N N . LEU A 1 107 ? 15.156 -28.636 -17.607 1.00 81.38 107 LEU A N 1
ATOM 816 C CA . LEU A 1 107 ? 16.409 -29.271 -17.197 1.00 81.38 107 LEU A CA 1
ATOM 817 C C . LEU A 1 107 ? 16.363 -30.791 -17.406 1.00 81.38 107 LEU A C 1
ATOM 819 O O . LEU A 1 107 ? 17.283 -31.344 -18.000 1.00 81.38 107 LEU A O 1
ATOM 823 N N . TRP A 1 108 ? 15.262 -31.441 -17.017 1.00 81.00 108 TRP A N 1
ATOM 824 C CA . TRP A 1 108 ? 15.061 -32.875 -17.241 1.00 81.00 108 TRP A CA 1
ATOM 825 C C . TRP A 1 108 ? 15.035 -33.251 -18.731 1.00 81.00 108 TRP A C 1
ATOM 827 O O . TRP A 1 108 ? 15.670 -34.220 -19.137 1.00 81.00 108 TRP A O 1
ATOM 837 N N . LEU A 1 109 ? 14.350 -32.465 -19.574 1.00 83.69 109 LEU A N 1
ATOM 838 C CA . LEU A 1 109 ? 14.336 -32.694 -21.026 1.00 83.69 109 LEU A CA 1
ATOM 839 C C . LEU A 1 109 ? 15.731 -32.550 -21.651 1.00 83.69 109 LEU A C 1
ATOM 841 O O . LEU A 1 109 ? 16.101 -33.363 -22.494 1.00 83.69 109 LEU A O 1
ATOM 845 N N . ARG A 1 110 ? 16.513 -31.559 -21.211 1.00 84.44 110 ARG A N 1
ATOM 846 C CA . ARG A 1 110 ? 17.896 -31.353 -21.663 1.00 84.44 110 ARG A CA 1
ATOM 847 C C . ARG A 1 110 ? 18.810 -32.516 -21.267 1.00 84.44 110 ARG A C 1
ATOM 849 O O . ARG A 1 110 ? 19.643 -32.937 -22.063 1.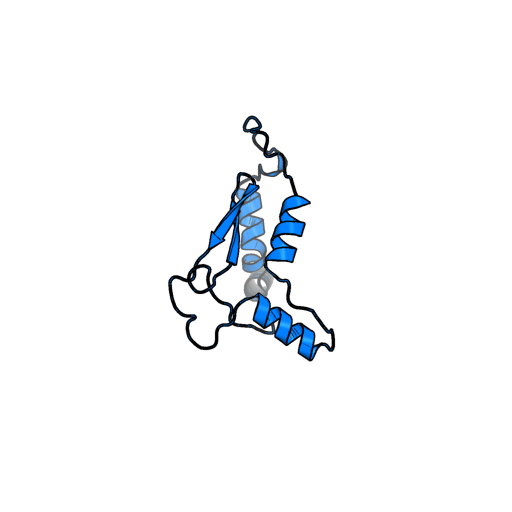00 84.44 110 ARG A O 1
ATOM 856 N N . GLU A 1 111 ? 18.657 -33.038 -20.051 1.00 85.94 111 GLU A N 1
ATOM 857 C CA . GLU A 1 111 ? 19.428 -34.189 -19.565 1.00 85.94 111 GLU A CA 1
ATOM 858 C C . GLU A 1 111 ? 19.119 -35.458 -20.377 1.00 85.94 111 GLU A C 1
ATOM 860 O O . GLU A 1 111 ? 20.040 -36.164 -20.799 1.00 85.94 111 GLU A O 1
ATOM 865 N N . ILE A 1 112 ? 17.840 -35.697 -20.690 1.00 89.19 112 ILE A N 1
ATOM 866 C CA . ILE A 1 112 ? 17.424 -36.802 -21.565 1.00 89.19 112 ILE A CA 1
ATOM 867 C C . ILE A 1 112 ? 18.002 -36.647 -22.968 1.00 89.19 112 ILE A C 1
ATOM 869 O O . ILE A 1 112 ? 18.568 -37.602 -23.487 1.00 89.19 112 ILE A O 1
ATOM 873 N N . GLU A 1 113 ? 17.896 -35.465 -23.576 1.00 86.50 113 GLU A N 1
ATOM 874 C CA . GLU A 1 113 ? 18.454 -35.214 -24.908 1.00 86.50 113 GLU A CA 1
ATOM 875 C C . GLU A 1 113 ? 19.961 -35.505 -24.943 1.00 86.50 113 GLU A C 1
ATOM 877 O O . GLU A 1 113 ? 20.435 -36.207 -25.834 1.00 86.50 113 GLU A O 1
ATOM 882 N N . SER A 1 114 ? 20.704 -35.057 -23.924 1.00 83.19 114 SER A N 1
ATOM 883 C CA . SER A 1 114 ? 22.142 -35.328 -23.818 1.00 83.19 114 SER A CA 1
ATOM 884 C C . SER A 1 114 ? 22.479 -36.806 -23.602 1.00 83.19 114 SER A C 1
ATOM 886 O O . SER A 1 114 ? 23.520 -37.257 -24.065 1.00 83.19 114 SER A O 1
ATOM 888 N N . SER A 1 115 ? 21.600 -37.566 -22.942 1.00 77.44 115 SER A N 1
ATOM 889 C CA . SER A 1 115 ? 21.782 -39.003 -22.695 1.00 77.44 115 SER A CA 1
ATOM 890 C C . SER A 1 115 ? 21.386 -39.870 -23.896 1.00 77.44 115 SER A C 1
ATOM 892 O O . SER A 1 115 ? 21.896 -40.974 -24.039 1.00 77.44 115 SER A O 1
ATOM 894 N N . VAL A 1 116 ? 20.477 -39.388 -24.750 1.00 77.69 116 VAL A N 1
ATOM 895 C CA . VAL A 1 116 ? 20.040 -40.061 -25.990 1.00 77.69 116 VAL A CA 1
ATOM 896 C C . VAL A 1 116 ? 20.981 -39.762 -27.165 1.00 77.69 116 VAL A C 1
ATOM 898 O O . VAL A 1 116 ? 21.026 -40.526 -28.124 1.00 77.69 116 VAL A O 1
ATOM 901 N N . ALA A 1 117 ? 21.738 -38.664 -27.102 1.00 64.38 117 ALA A N 1
ATOM 902 C CA . ALA A 1 117 ? 22.722 -38.279 -28.114 1.00 64.38 117 ALA A CA 1
ATOM 903 C C . ALA A 1 117 ? 24.094 -38.986 -27.980 1.00 64.38 117 ALA A C 1
ATOM 905 O O . ALA A 1 117 ? 24.998 -38.674 -28.760 1.00 64.38 117 ALA A O 1
ATOM 906 N N . VAL A 1 118 ? 24.252 -39.904 -27.013 1.00 49.69 118 VAL A N 1
ATOM 907 C CA . VAL A 1 118 ? 25.444 -40.753 -26.794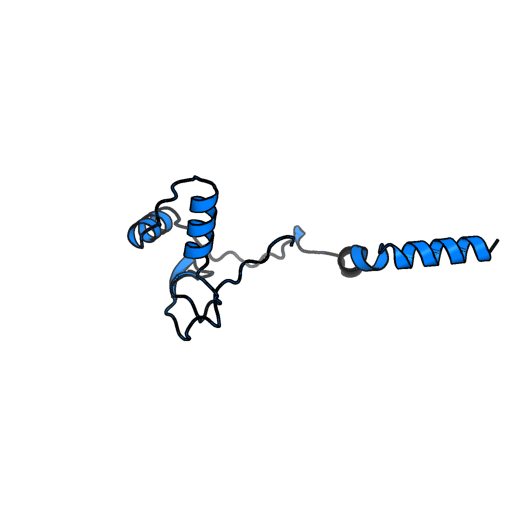 1.00 49.69 118 VAL A CA 1
ATOM 908 C C . VAL A 1 118 ? 25.209 -42.161 -27.328 1.00 49.69 118 VAL A C 1
ATOM 910 O O . VAL A 1 118 ? 24.119 -42.714 -27.070 1.00 49.69 118 VAL A O 1
#

Radius of gyration: 23.78 Å; Cα contacts (8 Å, |Δi|>4): 76; chains: 1; bounding box: 42×60×49 Å

Sequence (118 aa):
ADIVLPSTSSYETGGTVVDYKGRLKRLERAIEPIGGSKTHREILKAVAKEMGTGMEVAKTADVKKAVSGFRVETRASEFRKREDLIFKPGEFMESANSVMINGSRLLWLREIESSVAV

Nearest PDB structures (foldseek):
  8b9z-assembly1_G  TM=8.325E-01  e=4.589E-02  Drosophila melanogaster
  7zmg-assembly1_A  TM=8.425E-01  e=7.823E-02  Thermochaetoides thermophila DSM 1495
  8esw-assembly1_S1  TM=5.172E-01  e=3.515E-02  Drosophila melanogaster
  7ard-assembly1_G  TM=5.700E-01  e=7.318E-02  Polytomella sp. Pringsheim 198.80
  6zjy-assembly1_3  TM=6.533E-01  e=1.248E-01  Thermus thermophilus

pLDDT: mean 80.75, std 8.61, range [49.69, 92.19]

Mean predicted aligned error: 13.86 Å

Foldseek 3Di:
DVDDAAAFDLQQDWDWDQDPQRDIDTRDRNDHGPDPHDHPQVVVCVVCVVVVHNDDRDDPVNVVVVSVVDPDPPDPDDDDDDPVPDDDVVVVVCVVCVCVCPPPVNVVVVVVVVVVVD

Solvent-accessible surface area (backbone atoms only — not comparable to full-atom values): 7480 Å² total; per-residue (Å²): 126,98,72,88,78,65,57,47,52,80,46,35,34,64,50,76,48,69,44,98,75,62,44,83,41,78,43,65,56,76,45,79,49,69,84,89,33,37,50,68,70,56,50,52,44,52,51,29,54,76,70,69,42,90,68,79,80,84,47,76,67,54,53,52,52,54,50,70,73,57,76,65,82,73,68,90,68,82,90,69,88,56,72,91,73,65,71,58,68,68,62,49,53,48,62,72,40,38,69,67,62,68,24,73,69,52,48,51,51,52,54,49,54,61,60,68,74,104

Secondary structure (DSSP, 8-state):
------B--TTT--EEEE-TTS-EEEEPP-SPPPTT-B-HHHHHHHHHHHTT-------HHHHHHHHHH-------------GGG---HHHHHHHHHHHHHT-HHHHHHHHHHHHH--